Protein AF-A0A7S0MWL4-F1 (afdb_monomer_lite)

Radius of gyration: 21.62 Å; chains: 1; bounding box: 52×47×60 Å

Organism: NCBI:txid1411642

Structure (mmCIF, N/CA/C/O backbone):
data_AF-A0A7S0MWL4-F1
#
_entry.id   AF-A0A7S0MWL4-F1
#
loop_
_atom_site.group_PDB
_atom_site.id
_atom_site.type_symbol
_atom_site.label_atom_id
_atom_site.label_alt_id
_atom_site.label_comp_id
_atom_site.label_asym_id
_atom_site.label_entity_id
_atom_site.label_seq_id
_atom_site.pdbx_PDB_ins_code
_atom_site.Cartn_x
_atom_site.Cartn_y
_atom_site.Cartn_z
_atom_site.occupancy
_atom_site.B_iso_or_equiv
_atom_site.auth_seq_id
_atom_site.auth_comp_id
_atom_site.auth_asym_id
_atom_site.auth_atom_id
_atom_site.pdbx_PDB_model_num
ATOM 1 N N . ARG A 1 1 ? 7.450 -13.012 -15.045 1.00 50.88 1 ARG A N 1
ATOM 2 C CA . ARG A 1 1 ? 6.230 -13.647 -14.476 1.00 50.88 1 ARG A CA 1
ATOM 3 C C . ARG A 1 1 ? 5.923 -13.092 -13.089 1.00 50.88 1 ARG A C 1
ATOM 5 O O . ARG A 1 1 ? 4.841 -12.554 -12.921 1.00 50.88 1 ARG A O 1
ATOM 12 N N . THR A 1 2 ? 6.880 -13.128 -12.160 1.00 65.06 2 THR A N 1
ATOM 13 C CA . THR A 1 2 ? 6.730 -12.624 -10.782 1.00 65.06 2 THR A CA 1
ATOM 14 C C . THR A 1 2 ? 6.407 -11.129 -10.707 1.00 65.06 2 THR A C 1
ATOM 16 O O . THR A 1 2 ? 5.537 -10.742 -9.942 1.00 65.06 2 THR A O 1
ATOM 19 N N . TYR A 1 3 ? 7.028 -10.306 -11.563 1.00 70.31 3 TYR A N 1
ATOM 20 C CA . TYR A 1 3 ? 6.757 -8.863 -11.642 1.00 70.31 3 TYR A CA 1
ATOM 21 C C . TYR A 1 3 ? 5.278 -8.545 -11.914 1.00 70.31 3 TYR A C 1
ATOM 23 O O . TYR A 1 3 ? 4.615 -7.907 -11.107 1.00 70.31 3 TYR A O 1
ATOM 31 N N . ILE A 1 4 ? 4.735 -9.093 -13.008 1.00 73.25 4 ILE A N 1
ATOM 32 C CA . ILE A 1 4 ? 3.329 -8.912 -13.402 1.00 73.25 4 ILE A CA 1
ATOM 33 C C . ILE A 1 4 ? 2.385 -9.429 -12.310 1.00 73.25 4 ILE A C 1
ATOM 35 O O . ILE A 1 4 ? 1.391 -8.785 -12.002 1.00 73.25 4 ILE A O 1
ATOM 39 N N . GLN A 1 5 ? 2.699 -10.572 -11.693 1.00 75.62 5 GLN A N 1
ATOM 40 C CA . GLN A 1 5 ? 1.883 -11.113 -10.602 1.00 75.62 5 GLN A CA 1
ATOM 41 C C . GLN A 1 5 ? 1.841 -10.180 -9.387 1.00 75.62 5 GLN A C 1
ATOM 43 O O . GLN A 1 5 ? 0.790 -10.076 -8.770 1.00 75.62 5 GLN A O 1
ATOM 48 N N . GLY A 1 6 ? 2.944 -9.490 -9.077 1.00 77.94 6 GLY A N 1
ATOM 49 C CA . GLY A 1 6 ? 3.017 -8.510 -7.993 1.00 77.94 6 GLY A CA 1
ATOM 50 C C . GLY A 1 6 ? 2.178 -7.254 -8.247 1.00 77.94 6 GLY A C 1
ATOM 51 O O . GLY A 1 6 ? 1.562 -6.745 -7.309 1.00 77.94 6 GLY A O 1
ATOM 52 N N . LEU A 1 7 ? 2.109 -6.793 -9.502 1.00 77.69 7 LEU A N 1
ATOM 53 C CA . LEU A 1 7 ? 1.323 -5.614 -9.891 1.00 77.69 7 LEU A CA 1
ATOM 54 C C . LEU A 1 7 ? -0.175 -5.810 -9.624 1.00 77.69 7 LEU A C 1
ATOM 56 O O . LEU A 1 7 ? -0.817 -4.933 -9.063 1.00 77.69 7 LEU A O 1
ATOM 60 N N . PHE A 1 8 ? -0.708 -6.993 -9.934 1.00 84.69 8 PHE A N 1
ATOM 61 C CA . PHE A 1 8 ? -2.142 -7.293 -9.821 1.00 84.69 8 PHE A CA 1
ATOM 62 C C . PHE A 1 8 ? -2.526 -7.994 -8.508 1.00 84.69 8 PHE A C 1
ATOM 64 O O . PHE A 1 8 ? -3.489 -8.760 -8.451 1.00 84.69 8 PHE A O 1
ATOM 71 N N . THR A 1 9 ? -1.758 -7.770 -7.442 1.00 91.50 9 THR A N 1
ATOM 72 C CA . THR A 1 9 ? -2.104 -8.273 -6.105 1.00 91.50 9 THR A CA 1
ATOM 73 C C . THR A 1 9 ? -3.230 -7.444 -5.479 1.00 91.50 9 THR A C 1
ATOM 75 O O . THR A 1 9 ? -3.288 -6.235 -5.716 1.00 91.50 9 THR A O 1
ATOM 78 N N . PRO A 1 10 ? -4.109 -8.053 -4.660 1.00 93.25 10 PRO A N 1
ATOM 79 C CA . PRO A 1 10 ? -5.211 -7.344 -4.016 1.00 93.25 10 PRO A CA 1
ATOM 80 C C . PRO A 1 10 ? -4.716 -6.195 -3.134 1.00 93.25 10 PRO A C 1
ATOM 82 O O . PRO A 1 10 ? -3.697 -6.315 -2.447 1.00 93.25 10 PRO A O 1
ATOM 85 N N . VAL A 1 11 ? -5.478 -5.103 -3.120 1.00 93.94 11 VAL A N 1
ATOM 86 C CA . VAL A 1 11 ? -5.200 -3.923 -2.298 1.00 93.94 11 VAL A CA 1
ATOM 87 C C . VAL A 1 11 ? -6.039 -3.938 -1.023 1.00 93.94 11 VAL A C 1
ATOM 89 O O . VAL A 1 11 ? -7.246 -4.170 -1.051 1.00 93.94 11 VAL A O 1
ATOM 92 N N . VAL A 1 12 ? -5.396 -3.645 0.104 1.00 95.31 12 VAL A N 1
ATOM 93 C CA . VAL A 1 12 ? -6.031 -3.402 1.399 1.00 95.31 12 VAL A CA 1
ATOM 94 C C . VAL A 1 12 ? -5.812 -1.941 1.780 1.00 95.31 12 VAL A C 1
ATOM 96 O O . VAL A 1 12 ? -4.677 -1.479 1.910 1.00 95.31 12 VAL A O 1
ATOM 99 N N . MET A 1 13 ? -6.906 -1.214 1.980 1.00 94.38 13 MET A N 1
ATOM 100 C CA . MET A 1 13 ? -6.872 0.150 2.497 1.00 94.38 13 MET A CA 1
ATOM 101 C C . MET A 1 13 ? -6.711 0.133 4.017 1.00 94.38 13 MET A C 1
ATOM 103 O O . MET A 1 13 ? -7.310 -0.693 4.704 1.00 94.38 13 MET A O 1
ATOM 107 N N . VAL A 1 14 ? -5.939 1.070 4.554 1.00 94.38 14 VAL A N 1
ATOM 108 C CA . VAL A 1 14 ? -5.779 1.294 5.993 1.00 94.38 14 VAL A CA 1
ATOM 109 C C . VAL A 1 14 ? -6.332 2.661 6.362 1.00 94.38 14 VAL A C 1
ATOM 111 O O . VAL A 1 14 ? -5.981 3.663 5.741 1.00 94.38 14 VAL A O 1
ATOM 114 N N . ILE A 1 15 ? -7.132 2.687 7.425 1.00 93.19 15 ILE A N 1
ATOM 115 C CA . ILE A 1 15 ? -7.568 3.901 8.110 1.00 93.19 15 ILE A CA 1
ATOM 116 C C . ILE A 1 15 ? -7.083 3.804 9.559 1.00 93.19 15 ILE A C 1
ATOM 118 O O . ILE A 1 15 ? -7.635 3.053 10.370 1.00 93.19 15 ILE A O 1
ATOM 122 N N . SER A 1 16 ? -6.044 4.567 9.882 1.00 93.12 16 SER A N 1
ATOM 123 C CA . SER A 1 16 ? -5.486 4.656 11.233 1.00 93.12 16 SER A CA 1
ATOM 124 C C . SER A 1 16 ? -6.019 5.873 11.970 1.00 93.12 16 SER A C 1
ATOM 126 O O . SER A 1 16 ? -6.173 6.938 11.371 1.00 93.12 16 SER A O 1
ATOM 128 N N . SER A 1 17 ? -6.253 5.759 13.280 1.00 93.00 17 SER A N 1
ATOM 129 C CA . SER A 1 17 ? -6.479 6.964 14.078 1.00 93.00 17 SER A CA 1
ATOM 130 C C . SER A 1 17 ? -5.187 7.774 14.205 1.00 93.00 17 SER A C 1
ATOM 132 O O . SER A 1 17 ? -4.094 7.195 14.150 1.00 93.00 17 SER A O 1
ATOM 134 N N . PRO A 1 18 ? -5.281 9.096 14.430 1.00 91.50 18 PRO A N 1
ATOM 135 C CA . PRO A 1 18 ? -4.105 9.938 14.631 1.00 91.50 18 PRO A CA 1
ATOM 136 C C . PRO A 1 18 ? -3.180 9.421 15.741 1.00 91.50 18 PRO A C 1
ATOM 138 O O . PRO A 1 18 ? -1.961 9.506 15.629 1.00 91.50 18 PRO A O 1
ATOM 141 N N . GLU A 1 19 ? -3.742 8.835 16.800 1.00 93.31 19 GLU A N 1
ATOM 142 C CA . GLU A 1 19 ? -2.980 8.275 17.915 1.00 93.31 19 GLU A CA 1
ATOM 143 C C . GLU A 1 19 ? -2.249 6.982 17.532 1.00 93.31 19 GLU A C 1
ATOM 145 O O . GLU A 1 19 ? -1.091 6.806 17.912 1.00 93.31 19 GLU A O 1
ATOM 150 N N . ALA A 1 20 ? -2.895 6.084 16.776 1.00 93.50 20 ALA A N 1
ATOM 151 C CA . ALA A 1 20 ? -2.248 4.873 16.264 1.00 93.50 20 ALA A CA 1
ATOM 152 C C . ALA A 1 20 ? -1.096 5.225 15.311 1.00 93.50 20 ALA A C 1
ATOM 154 O O . ALA A 1 20 ? -0.003 4.659 15.408 1.00 93.50 20 ALA A O 1
ATOM 155 N N . GLU A 1 21 ? -1.325 6.208 14.441 1.00 94.06 21 GLU A N 1
ATOM 156 C CA . GLU A 1 21 ? -0.329 6.697 13.494 1.00 94.06 21 GLU A CA 1
ATOM 157 C C . GLU A 1 21 ? 0.858 7.341 14.225 1.00 94.06 21 GLU A C 1
ATOM 159 O O . GLU A 1 21 ? 2.011 7.004 13.963 1.00 94.06 21 GLU A O 1
ATOM 164 N N . ALA A 1 22 ? 0.593 8.174 15.239 1.00 94.50 22 ALA A N 1
ATOM 165 C CA . ALA A 1 22 ? 1.626 8.799 16.065 1.00 94.50 22 ALA A CA 1
ATOM 166 C C . ALA A 1 22 ? 2.502 7.782 16.816 1.00 94.50 22 ALA A C 1
ATOM 168 O O . ALA A 1 22 ? 3.682 8.041 17.057 1.00 94.50 22 ALA A O 1
ATOM 169 N N . ILE A 1 23 ? 1.956 6.622 17.196 1.00 94.50 23 ILE A N 1
ATOM 170 C CA . ILE A 1 23 ? 2.743 5.541 17.804 1.00 94.50 23 ILE A CA 1
ATOM 171 C C . ILE A 1 23 ? 3.697 4.925 16.777 1.00 94.50 23 ILE A C 1
ATOM 173 O O . ILE A 1 23 ? 4.864 4.706 17.107 1.00 94.50 23 ILE A O 1
ATOM 177 N N . CYS A 1 24 ? 3.231 4.677 15.552 1.00 93.75 24 CYS A N 1
ATOM 178 C CA . CYS A 1 24 ? 4.051 4.096 14.485 1.00 93.75 24 CYS A CA 1
ATOM 179 C C . CYS A 1 24 ? 5.160 5.054 14.044 1.00 93.75 24 CYS A C 1
ATOM 181 O O . CYS A 1 24 ? 6.323 4.650 13.949 1.00 93.75 24 CYS A O 1
ATOM 183 N N . LEU A 1 25 ? 4.828 6.343 13.917 1.00 94.56 25 LEU A N 1
ATOM 184 C CA . LEU A 1 25 ? 5.751 7.401 13.505 1.00 94.56 25 LEU A CA 1
ATOM 185 C C . LEU A 1 25 ? 6.941 7.592 14.451 1.00 94.56 25 LEU A C 1
ATOM 187 O O . LEU A 1 25 ? 7.958 8.135 14.031 1.00 94.56 25 LEU A O 1
ATOM 191 N N . LYS A 1 26 ? 6.896 7.075 15.688 1.00 93.62 26 LYS A N 1
ATOM 192 C CA . LYS A 1 26 ? 8.086 7.002 16.559 1.00 93.62 26 LYS A CA 1
ATOM 193 C C . LYS A 1 26 ? 9.236 6.206 15.931 1.00 93.62 26 LYS A C 1
ATOM 195 O O . LYS A 1 26 ? 10.384 6.419 16.303 1.00 93.62 26 LYS A O 1
ATOM 200 N N . ASN A 1 27 ? 8.932 5.313 14.987 1.00 91.50 27 ASN A N 1
ATOM 201 C CA . ASN A 1 27 ? 9.903 4.547 14.207 1.00 91.50 27 ASN A CA 1
ATOM 202 C C . ASN A 1 27 ? 10.137 5.134 12.802 1.00 91.50 27 ASN A C 1
ATOM 204 O O . ASN A 1 27 ? 10.713 4.455 11.959 1.00 91.50 27 ASN A O 1
ATOM 208 N N . ASN A 1 28 ? 9.691 6.370 12.538 1.00 94.19 28 ASN A N 1
ATOM 209 C CA . ASN A 1 28 ? 9.720 7.028 11.223 1.00 94.19 28 ASN A CA 1
ATOM 210 C C . ASN A 1 28 ? 8.970 6.265 10.117 1.00 94.19 28 ASN A C 1
ATOM 212 O O . ASN A 1 28 ? 9.300 6.405 8.943 1.00 94.19 28 ASN A O 1
ATOM 216 N N . LEU A 1 29 ? 7.976 5.454 10.488 1.00 94.62 29 LEU A N 1
ATOM 217 C CA . LEU A 1 29 ? 7.141 4.700 9.557 1.00 94.62 29 LEU A CA 1
ATOM 218 C C . LEU A 1 29 ? 5.670 4.943 9.880 1.00 94.62 29 LEU A C 1
ATOM 220 O O . LEU A 1 29 ? 5.266 4.908 11.045 1.00 94.62 29 LEU A O 1
ATOM 224 N N . THR A 1 30 ? 4.869 5.141 8.842 1.00 94.50 30 THR A N 1
ATOM 225 C CA . THR A 1 30 ? 3.410 5.071 8.938 1.00 94.50 30 THR A CA 1
ATOM 226 C C . THR A 1 30 ? 2.952 3.659 9.315 1.00 94.50 30 THR A C 1
ATOM 228 O O . THR A 1 30 ? 3.697 2.684 9.160 1.00 94.50 30 THR A O 1
ATOM 231 N N . PHE A 1 31 ? 1.710 3.498 9.778 1.00 94.88 31 PHE A N 1
ATOM 232 C CA . PHE A 1 31 ? 1.185 2.157 10.080 1.00 94.88 31 PHE A CA 1
ATOM 233 C C . PHE A 1 31 ? 1.195 1.251 8.837 1.00 94.88 31 PHE A C 1
ATOM 235 O O . PHE A 1 31 ? 1.587 0.085 8.908 1.00 94.88 31 PHE A O 1
ATOM 242 N N . ALA A 1 32 ? 0.815 1.797 7.676 1.00 94.56 32 ALA A N 1
ATOM 243 C CA . ALA A 1 32 ? 0.848 1.071 6.409 1.00 94.56 32 ALA A CA 1
ATOM 244 C C . ALA A 1 32 ? 2.275 0.617 6.055 1.00 94.56 32 ALA A C 1
ATOM 246 O O . ALA A 1 32 ? 2.476 -0.534 5.673 1.00 94.56 32 ALA A O 1
ATOM 247 N N . GLU A 1 33 ? 3.273 1.490 6.228 1.00 94.69 33 GLU A N 1
ATOM 248 C CA . GLU A 1 33 ? 4.690 1.172 6.012 1.00 94.69 33 GLU A CA 1
ATOM 249 C C . GLU A 1 33 ? 5.206 0.072 6.924 1.00 94.69 33 GLU A C 1
ATOM 251 O O . GLU A 1 33 ? 5.891 -0.836 6.452 1.00 94.69 33 GLU A O 1
ATOM 256 N N . LEU A 1 34 ? 4.837 0.123 8.203 1.00 95.31 34 LEU A N 1
ATOM 257 C CA . LEU A 1 34 ? 5.215 -0.885 9.185 1.00 95.31 34 LEU A CA 1
ATOM 258 C C . LEU A 1 34 ? 4.722 -2.287 8.785 1.00 95.31 34 LEU A C 1
ATOM 260 O O . LEU A 1 34 ? 5.408 -3.276 9.044 1.00 95.31 34 LEU A O 1
ATOM 264 N N . LEU A 1 35 ? 3.557 -2.383 8.134 1.00 94.00 35 LEU A N 1
ATOM 265 C CA . LEU A 1 35 ? 2.979 -3.657 7.702 1.00 94.00 35 LEU A CA 1
ATOM 266 C C . LEU A 1 35 ? 3.506 -4.181 6.362 1.00 94.00 35 LEU A C 1
ATOM 268 O O . LEU A 1 35 ? 3.414 -5.387 6.124 1.00 94.00 35 LEU A O 1
ATOM 272 N N . ARG A 1 36 ? 4.065 -3.330 5.488 1.00 93.38 36 ARG A N 1
ATOM 273 C CA . ARG A 1 36 ? 4.518 -3.732 4.136 1.00 93.38 36 ARG A CA 1
ATOM 274 C C . ARG A 1 36 ? 5.393 -4.998 4.118 1.00 93.38 36 ARG A C 1
ATOM 276 O O . ARG A 1 36 ? 5.120 -5.860 3.280 1.00 93.38 36 ARG A O 1
ATOM 283 N N . PRO A 1 37 ? 6.368 -5.191 5.030 1.00 93.31 37 PRO A N 1
ATOM 284 C CA . PRO A 1 37 ? 7.192 -6.404 5.050 1.00 93.31 37 PRO A CA 1
ATOM 285 C C . PRO A 1 37 ? 6.403 -7.702 5.282 1.00 93.31 37 PRO A C 1
ATOM 287 O O . PRO A 1 37 ? 6.854 -8.772 4.887 1.00 93.31 37 PRO A O 1
ATOM 290 N N . PHE A 1 38 ? 5.222 -7.620 5.900 1.00 93.25 38 PHE A N 1
ATOM 291 C CA . PHE A 1 38 ? 4.386 -8.769 6.263 1.00 93.25 38 PHE A CA 1
ATOM 292 C C . PHE A 1 38 ? 3.281 -9.066 5.240 1.00 93.25 38 PHE A C 1
ATOM 294 O O . PHE A 1 38 ? 2.442 -9.932 5.475 1.00 93.25 38 PHE A O 1
ATOM 301 N N . CYS A 1 39 ? 3.270 -8.366 4.102 1.00 93.44 39 CYS A N 1
ATOM 302 C CA . CYS A 1 39 ? 2.231 -8.502 3.077 1.00 93.44 39 CYS A CA 1
ATOM 303 C C . CYS A 1 39 ? 2.505 -9.609 2.048 1.00 93.44 39 CYS A C 1
ATOM 305 O O . CYS A 1 39 ? 1.811 -9.700 1.037 1.00 93.44 39 CYS A O 1
ATOM 307 N N . THR A 1 40 ? 3.528 -10.433 2.283 1.00 92.56 40 THR A N 1
ATOM 308 C CA . THR A 1 40 ? 3.860 -11.593 1.452 1.00 92.56 40 THR A CA 1
ATOM 309 C C . THR A 1 40 ? 3.895 -12.835 2.326 1.00 92.56 40 THR A C 1
ATOM 311 O O . THR A 1 40 ? 4.663 -12.918 3.282 1.00 92.56 40 THR A O 1
ATOM 314 N N . LEU A 1 41 ? 3.069 -13.812 1.982 1.00 90.69 41 LEU A N 1
ATOM 315 C CA . LEU A 1 41 ? 3.058 -15.135 2.576 1.00 90.69 41 LEU A CA 1
ATOM 316 C C . LEU A 1 41 ? 3.564 -16.123 1.534 1.00 90.69 41 LEU A C 1
ATOM 318 O O . LEU A 1 41 ? 2.943 -16.295 0.487 1.00 90.69 41 LEU A O 1
ATOM 322 N N . SER A 1 42 ? 4.674 -16.781 1.838 1.00 90.62 42 SER A N 1
ATOM 323 C CA . SER A 1 42 ? 5.269 -17.802 0.978 1.00 90.62 42 SER A CA 1
ATOM 324 C C . SER A 1 42 ? 5.279 -19.153 1.671 1.00 90.62 42 SER A C 1
ATOM 326 O O . SER A 1 42 ? 5.228 -19.228 2.901 1.00 90.62 42 SER A O 1
ATOM 328 N N . ASN A 1 43 ? 5.383 -20.227 0.887 1.00 87.69 43 ASN A N 1
ATOM 329 C CA . ASN A 1 43 ? 5.388 -21.606 1.392 1.00 87.69 43 ASN A CA 1
ATOM 330 C C . ASN A 1 43 ? 4.122 -21.962 2.193 1.00 87.69 43 ASN A C 1
ATOM 332 O O . ASN A 1 43 ? 4.149 -22.789 3.111 1.00 87.69 43 ASN A O 1
ATOM 336 N N . LEU A 1 44 ? 2.997 -21.335 1.851 1.00 86.44 44 LEU A N 1
ATOM 337 C CA . LEU A 1 44 ? 1.696 -21.754 2.330 1.00 86.44 44 LEU A CA 1
ATOM 338 C C . LEU A 1 44 ? 1.374 -23.134 1.756 1.00 86.44 44 LEU A C 1
ATOM 340 O O . LEU A 1 44 ? 1.771 -23.516 0.660 1.00 86.44 44 LEU A O 1
ATOM 344 N N . ASN A 1 45 ? 0.640 -23.926 2.524 1.00 86.75 45 ASN A N 1
ATOM 345 C CA . ASN A 1 45 ? 0.160 -25.215 2.054 1.00 86.75 45 ASN A CA 1
ATOM 346 C C . ASN A 1 45 ? -1.280 -25.415 2.525 1.00 86.75 45 ASN A C 1
ATOM 348 O O . ASN A 1 45 ? -1.613 -26.389 3.204 1.00 86.75 45 ASN A O 1
ATOM 352 N N . VAL A 1 46 ? -2.124 -24.432 2.206 1.00 87.94 46 VAL A N 1
ATOM 353 C CA . VAL A 1 46 ? -3.489 -24.329 2.728 1.00 87.94 46 VAL A CA 1
ATOM 354 C C . VAL A 1 46 ? -4.487 -24.724 1.636 1.00 87.94 46 VAL A C 1
ATOM 356 O O . VAL A 1 46 ? -4.447 -24.150 0.546 1.00 87.94 46 VAL A O 1
ATOM 359 N N . PRO A 1 47 ? -5.374 -25.707 1.880 1.00 90.38 47 PRO A N 1
ATOM 360 C CA . PRO A 1 47 ? -6.444 -26.030 0.946 1.00 90.38 47 PRO A CA 1
ATOM 361 C C . PRO A 1 47 ? -7.522 -24.939 0.981 1.00 90.38 47 PRO A C 1
ATOM 363 O O . PRO A 1 47 ? -8.137 -24.703 2.020 1.00 90.38 47 PRO A O 1
ATOM 366 N N . ILE A 1 48 ? -7.777 -24.311 -0.162 1.00 89.06 48 ILE A N 1
ATOM 367 C CA . ILE A 1 48 ? -8.849 -23.339 -0.354 1.00 89.06 48 ILE A CA 1
ATOM 368 C C . ILE A 1 48 ? -10.039 -24.046 -0.993 1.00 89.06 48 ILE A C 1
ATOM 370 O O . ILE A 1 48 ? -9.917 -24.707 -2.026 1.00 89.06 48 ILE A O 1
ATOM 374 N N . ARG A 1 49 ? -11.199 -23.912 -0.350 1.00 87.94 49 ARG A N 1
ATOM 375 C CA . ARG A 1 49 ? -12.487 -24.369 -0.874 1.00 87.94 49 ARG A CA 1
ATOM 376 C C . ARG A 1 49 ? -13.219 -23.155 -1.427 1.00 87.94 49 ARG A C 1
ATOM 378 O O . ARG A 1 49 ? -13.433 -22.193 -0.695 1.00 87.94 49 ARG A O 1
ATOM 385 N N . THR A 1 50 ? -13.575 -23.194 -2.702 1.00 81.69 50 THR A N 1
ATOM 386 C CA . THR A 1 50 ? -14.422 -22.176 -3.330 1.00 81.69 50 THR A CA 1
ATOM 387 C C . THR A 1 50 ? -15.889 -22.579 -3.218 1.00 81.69 50 THR A C 1
ATOM 389 O O . THR A 1 50 ? -16.205 -23.738 -2.945 1.00 81.69 50 THR A O 1
ATOM 392 N N . ALA A 1 51 ? -16.801 -21.623 -3.392 1.00 79.81 51 ALA A N 1
ATOM 393 C CA . ALA A 1 51 ? -18.214 -21.944 -3.547 1.00 79.81 51 ALA A CA 1
ATOM 394 C C . ALA A 1 51 ? -18.426 -22.699 -4.879 1.00 79.81 51 ALA A C 1
ATOM 396 O O . ALA A 1 51 ? -17.935 -22.255 -5.917 1.00 79.81 51 ALA A O 1
ATOM 397 N N . GLY A 1 52 ? -19.133 -23.834 -4.841 1.00 78.44 52 GLY A N 1
ATOM 398 C CA . GLY A 1 52 ? -19.375 -24.726 -5.987 1.00 78.44 52 GLY A CA 1
ATOM 399 C C . GLY A 1 52 ? -18.671 -26.088 -5.876 1.00 78.44 52 GLY A C 1
ATOM 400 O O . GLY A 1 52 ? -17.842 -26.296 -4.994 1.00 78.44 52 GLY A O 1
ATOM 401 N N . ASP A 1 53 ? -18.977 -27.013 -6.792 1.00 80.62 53 ASP A N 1
ATOM 402 C CA . ASP A 1 53 ? -18.417 -28.383 -6.832 1.00 80.62 53 ASP A CA 1
ATOM 403 C C . ASP A 1 53 ? -16.984 -28.451 -7.407 1.00 80.62 53 ASP A C 1
ATOM 405 O O . ASP A 1 53 ? -16.537 -29.479 -7.924 1.00 80.62 53 ASP A O 1
ATOM 409 N N . HIS A 1 54 ? -16.233 -27.351 -7.346 1.00 80.50 54 HIS A N 1
ATOM 410 C CA . HIS A 1 54 ? -14.847 -27.334 -7.800 1.00 80.50 54 HIS A CA 1
ATOM 411 C C . HIS A 1 54 ? -13.934 -28.035 -6.783 1.00 80.50 54 HIS A C 1
ATOM 413 O O . HIS A 1 54 ? -14.092 -27.855 -5.571 1.00 80.50 54 HIS A O 1
ATOM 419 N N . PRO A 1 55 ? -12.947 -28.828 -7.242 1.00 84.75 55 PRO A N 1
ATOM 420 C CA . PRO A 1 55 ? -11.993 -29.444 -6.336 1.00 84.75 55 PRO A CA 1
ATOM 421 C C . PRO A 1 55 ? -11.188 -28.358 -5.602 1.00 84.75 55 PRO A C 1
ATOM 423 O O . PRO A 1 55 ? -10.827 -27.345 -6.208 1.00 84.75 55 PRO A O 1
ATOM 426 N N . PRO A 1 56 ? -10.878 -28.553 -4.307 1.00 87.62 56 PRO A N 1
ATOM 427 C CA . PRO A 1 56 ? -10.096 -27.589 -3.549 1.00 87.62 56 PRO A CA 1
ATOM 428 C C . PRO A 1 56 ? -8.704 -27.426 -4.164 1.00 87.62 56 PRO A C 1
ATOM 430 O O . PRO A 1 56 ? -8.029 -28.415 -4.460 1.00 87.62 56 PRO A O 1
ATOM 433 N N . TYR A 1 57 ? -8.253 -26.182 -4.309 1.00 88.19 57 TYR A N 1
ATOM 434 C CA . TYR A 1 57 ? -6.890 -25.874 -4.741 1.00 88.19 57 TYR A CA 1
ATOM 435 C C . TYR A 1 57 ? -6.012 -25.534 -3.536 1.00 88.19 57 TYR A C 1
ATOM 437 O O . TYR A 1 57 ? -6.509 -25.242 -2.450 1.00 88.19 57 TYR A O 1
ATOM 445 N N . ARG A 1 58 ? -4.688 -25.606 -3.694 1.00 89.75 58 ARG A N 1
ATOM 446 C CA . ARG A 1 58 ? -3.742 -25.294 -2.613 1.00 89.75 58 ARG A CA 1
ATOM 447 C C . ARG A 1 58 ? -3.121 -23.932 -2.859 1.00 89.75 58 ARG A C 1
ATOM 449 O O . ARG A 1 58 ? -2.500 -23.722 -3.896 1.00 89.75 58 ARG A O 1
ATOM 456 N N . LEU A 1 59 ? -3.269 -23.034 -1.895 1.00 88.69 59 LEU A N 1
ATOM 457 C CA . LEU A 1 59 ? -2.586 -21.749 -1.905 1.00 88.69 59 LEU A CA 1
ATOM 458 C C . LEU A 1 59 ? -1.135 -21.966 -1.464 1.00 88.69 59 LEU A C 1
ATOM 460 O O . LEU A 1 59 ? -0.918 -22.496 -0.372 1.00 88.69 59 LEU A O 1
ATOM 464 N N . GLN A 1 60 ? -0.188 -21.621 -2.341 1.00 88.88 60 GLN A N 1
ATOM 465 C CA . GLN A 1 60 ? 1.259 -21.743 -2.107 1.00 88.88 60 GLN A CA 1
ATOM 466 C C . GLN A 1 60 ? 1.877 -20.411 -1.700 1.00 88.88 60 GLN A C 1
ATOM 468 O O . GLN A 1 60 ? 2.537 -20.318 -0.672 1.00 88.88 60 GLN A O 1
ATOM 473 N N . ASP A 1 61 ? 1.587 -19.368 -2.467 1.00 89.19 61 ASP A N 1
ATOM 474 C CA . ASP A 1 61 ? 2.049 -18.016 -2.195 1.00 89.19 61 ASP A CA 1
ATOM 475 C C . ASP A 1 61 ? 0.856 -17.066 -2.274 1.00 89.19 61 ASP A C 1
ATOM 477 O O . ASP A 1 61 ? -0.028 -17.224 -3.123 1.00 89.19 61 ASP A O 1
ATOM 481 N N . PHE A 1 62 ? 0.814 -16.095 -1.370 1.00 90.06 62 PHE A N 1
ATOM 482 C CA . PHE A 1 62 ? -0.214 -15.068 -1.329 1.00 90.06 62 PHE A CA 1
ATOM 483 C C . PHE A 1 62 ? 0.412 -13.732 -0.960 1.00 90.06 62 PHE A C 1
ATOM 485 O O . PHE A 1 62 ? 1.083 -13.612 0.060 1.00 90.06 62 PHE A O 1
ATOM 492 N N . GLN A 1 63 ? 0.179 -12.728 -1.791 1.00 93.00 63 GLN A N 1
ATOM 493 C CA . GLN A 1 63 ? 0.687 -11.382 -1.590 1.00 93.00 63 GLN A CA 1
ATOM 494 C C . GLN A 1 63 ? -0.464 -10.397 -1.730 1.00 93.00 63 GLN A C 1
ATOM 496 O O . GLN A 1 63 ? -1.362 -10.593 -2.549 1.00 93.00 63 GLN A O 1
ATOM 501 N N . TRP A 1 64 ? -0.420 -9.333 -0.944 1.00 94.56 64 TRP A N 1
ATOM 502 C CA . TRP A 1 64 ? -1.313 -8.190 -1.069 1.00 94.56 64 TRP A CA 1
ATOM 503 C C . TRP A 1 64 ? -0.515 -6.895 -0.927 1.00 94.56 64 TRP A C 1
ATOM 505 O O . TRP A 1 64 ? 0.666 -6.901 -0.571 1.00 94.56 64 TRP A O 1
ATOM 515 N N . ARG A 1 65 ? -1.157 -5.769 -1.218 1.00 93.62 65 ARG A N 1
ATOM 516 C CA . ARG A 1 65 ? -0.584 -4.432 -1.043 1.00 93.62 65 ARG A CA 1
ATOM 517 C C . ARG A 1 65 ? -1.402 -3.651 -0.034 1.00 93.62 65 ARG A C 1
ATOM 519 O O . ARG A 1 65 ? -2.607 -3.849 0.077 1.00 93.62 65 ARG A O 1
ATOM 526 N N . ILE A 1 66 ? -0.734 -2.772 0.705 1.00 94.81 66 ILE A N 1
ATOM 527 C CA . ILE A 1 66 ? -1.364 -1.935 1.723 1.00 94.81 66 ILE A CA 1
ATOM 528 C C . ILE A 1 66 ? -1.096 -0.468 1.413 1.00 94.81 66 ILE A C 1
ATOM 530 O O . ILE A 1 66 ? 0.059 -0.067 1.237 1.00 94.81 66 ILE A O 1
ATOM 534 N N . PHE A 1 67 ? -2.167 0.320 1.410 1.00 93.50 67 PHE A N 1
ATOM 535 C CA . PHE A 1 67 ? -2.129 1.764 1.210 1.00 93.50 67 PHE A CA 1
ATOM 536 C C . PHE A 1 67 ? -2.954 2.471 2.279 1.00 93.50 67 PHE A C 1
ATOM 538 O O . PHE A 1 67 ? -3.969 1.951 2.744 1.00 93.50 67 PHE A O 1
ATOM 545 N N . ASN A 1 68 ? -2.511 3.660 2.678 1.00 92.19 68 ASN A N 1
ATOM 546 C CA . ASN A 1 68 ? -3.315 4.520 3.536 1.00 92.19 68 ASN A CA 1
ATOM 547 C C . ASN A 1 68 ? -4.467 5.097 2.702 1.00 92.19 68 ASN A C 1
ATOM 549 O O . ASN A 1 68 ? -4.264 5.399 1.524 1.00 92.19 68 ASN A O 1
ATOM 553 N N . SER A 1 69 ? -5.645 5.286 3.296 1.00 89.88 69 SER A N 1
ATOM 554 C CA . SER A 1 69 ? -6.772 5.943 2.627 1.00 89.88 69 SER A CA 1
ATOM 555 C C . SER A 1 69 ? -6.395 7.287 1.999 1.00 89.88 69 SER A C 1
ATOM 557 O O . SER A 1 69 ? -6.884 7.604 0.925 1.00 89.88 69 SER A O 1
ATOM 559 N N . THR A 1 70 ? -5.486 8.046 2.618 1.00 86.50 70 THR A N 1
ATOM 560 C CA . THR A 1 70 ? -5.023 9.350 2.104 1.00 86.50 70 THR A CA 1
ATOM 561 C C . THR A 1 70 ? -4.113 9.261 0.879 1.00 86.50 70 THR A C 1
ATOM 563 O O . THR A 1 70 ? -3.834 10.280 0.266 1.00 86.50 70 THR A O 1
ATOM 566 N N . THR A 1 71 ? -3.616 8.068 0.548 1.00 87.88 71 THR A N 1
ATOM 567 C CA . THR A 1 71 ? -2.692 7.828 -0.579 1.00 87.88 71 THR A CA 1
ATOM 568 C C . THR A 1 71 ? -3.362 7.132 -1.761 1.00 87.88 71 THR A C 1
ATOM 570 O O . THR A 1 71 ? -2.706 6.852 -2.760 1.00 87.88 71 THR A O 1
ATOM 573 N N . ILE A 1 72 ? -4.649 6.799 -1.628 1.00 88.56 72 ILE A N 1
ATOM 574 C CA . ILE A 1 72 ? -5.447 6.141 -2.663 1.00 88.56 72 ILE A CA 1
ATOM 575 C C . ILE A 1 72 ? -6.102 7.238 -3.493 1.00 88.56 72 ILE A C 1
ATOM 577 O O . ILE A 1 72 ? -7.249 7.618 -3.276 1.00 88.56 72 ILE A O 1
ATOM 581 N N . GLU A 1 73 ? -5.327 7.782 -4.415 1.00 86.06 73 GLU A N 1
ATOM 582 C CA . GLU A 1 73 ? -5.782 8.754 -5.398 1.00 86.06 73 GLU A CA 1
ATOM 583 C C . GLU A 1 73 ? -4.915 8.642 -6.648 1.00 86.06 73 GLU A C 1
ATOM 585 O O . GLU A 1 73 ? -3.735 8.288 -6.564 1.00 86.06 73 GLU A O 1
ATOM 590 N N . GLN A 1 74 ? -5.500 8.941 -7.806 1.00 86.12 74 GLN A N 1
ATOM 591 C CA . GLN A 1 74 ? -4.740 9.055 -9.041 1.00 86.12 74 GLN A CA 1
ATOM 592 C C . GLN A 1 74 ? -4.142 10.472 -9.124 1.00 86.12 74 GLN A C 1
ATOM 594 O O . GLN A 1 74 ? -4.902 11.446 -9.130 1.00 86.12 74 GLN A O 1
ATOM 599 N N . PRO A 1 75 ? -2.805 10.627 -9.187 1.00 86.81 75 PRO A N 1
ATOM 600 C CA . PRO A 1 75 ? -2.189 11.945 -9.305 1.00 86.81 75 PRO A CA 1
ATOM 601 C C . PRO A 1 75 ? -2.554 12.618 -10.634 1.00 86.81 75 PRO A C 1
ATOM 603 O O . PRO A 1 75 ? -2.830 11.947 -11.631 1.00 86.81 75 PRO A O 1
ATOM 606 N N . SER A 1 76 ? -2.510 13.953 -10.684 1.00 89.50 76 SER A N 1
ATOM 607 C CA . SER A 1 76 ? -2.750 14.672 -11.939 1.00 89.50 76 SER A CA 1
ATOM 608 C C . SER A 1 76 ? -1.644 14.385 -12.969 1.00 89.50 76 SER A C 1
ATOM 610 O O . SER A 1 76 ? -0.487 14.193 -12.582 1.00 89.50 76 SER A O 1
ATOM 612 N N . PRO A 1 77 ? -1.950 14.415 -14.281 1.00 88.75 77 PRO A N 1
ATOM 613 C CA . PRO A 1 77 ? -0.958 14.146 -15.324 1.00 88.75 77 PRO A CA 1
ATOM 614 C C . PRO A 1 77 ? 0.289 15.036 -15.227 1.00 88.75 77 PRO A C 1
ATOM 616 O O . PRO A 1 77 ? 1.402 14.556 -15.399 1.00 88.75 77 PRO A O 1
ATOM 619 N N . GLU A 1 78 ? 0.117 16.309 -14.860 1.00 92.94 78 GLU A N 1
ATOM 620 C CA . GLU A 1 78 ? 1.224 17.261 -14.690 1.00 92.94 78 GLU A CA 1
ATOM 621 C C . GLU A 1 78 ? 2.198 16.837 -13.576 1.00 92.94 78 GLU A C 1
ATOM 623 O O . GLU A 1 78 ? 3.414 16.941 -13.735 1.00 92.94 78 GLU A O 1
ATOM 628 N N . VAL A 1 79 ? 1.673 16.327 -12.454 1.00 91.31 79 VAL A N 1
ATOM 629 C CA . VAL A 1 79 ? 2.487 15.828 -11.333 1.00 91.31 79 VAL A CA 1
ATOM 630 C C . VAL A 1 79 ? 3.194 14.530 -11.718 1.00 91.31 79 VAL A C 1
ATOM 632 O O . VAL A 1 79 ? 4.351 14.326 -11.346 1.00 91.31 79 VAL A O 1
ATOM 635 N N . VAL A 1 80 ? 2.518 13.661 -12.475 1.00 91.44 80 VAL A N 1
ATOM 636 C CA . VAL A 1 80 ? 3.096 12.413 -12.987 1.00 91.44 80 VAL A CA 1
ATOM 637 C C . VAL A 1 80 ? 4.269 12.702 -13.919 1.00 91.44 80 VAL A C 1
ATOM 639 O O . VAL A 1 80 ? 5.338 12.123 -13.730 1.00 91.44 80 VAL A O 1
ATOM 642 N N . ASP A 1 81 ? 4.103 13.613 -14.876 1.00 92.81 81 ASP A N 1
ATOM 643 C CA . ASP A 1 81 ? 5.148 13.958 -15.842 1.00 92.81 81 ASP A CA 1
ATOM 644 C C . ASP A 1 81 ? 6.392 14.539 -15.153 1.00 92.81 81 ASP A C 1
ATOM 646 O O . ASP A 1 81 ? 7.512 14.095 -15.420 1.00 92.81 81 ASP A O 1
ATOM 650 N N . ASP A 1 82 ? 6.211 15.471 -14.209 1.00 94.06 82 ASP A N 1
ATOM 651 C CA . ASP A 1 82 ? 7.315 16.042 -13.423 1.00 94.06 82 ASP A CA 1
ATOM 652 C C . ASP A 1 82 ? 8.022 14.976 -12.565 1.00 94.06 82 ASP A C 1
ATOM 654 O O . ASP A 1 82 ? 9.254 14.920 -12.506 1.00 94.06 82 ASP A O 1
ATOM 658 N N . HIS A 1 83 ? 7.259 14.078 -11.935 1.00 92.31 83 HIS A N 1
ATOM 659 C CA . HIS A 1 83 ? 7.819 12.977 -11.154 1.00 92.31 83 HIS A CA 1
ATOM 660 C C . HIS A 1 83 ? 8.628 12.006 -12.026 1.00 92.31 83 HIS A C 1
ATOM 662 O O . HIS A 1 83 ? 9.759 11.660 -11.681 1.00 92.31 83 HIS A O 1
ATOM 668 N N . LEU A 1 84 ? 8.088 11.584 -13.171 1.00 93.69 84 LEU A N 1
ATOM 669 C CA . LEU A 1 84 ? 8.773 10.663 -14.077 1.00 93.69 84 LEU A CA 1
ATOM 670 C C . LEU A 1 84 ? 10.029 11.292 -14.688 1.00 93.69 84 LEU A C 1
ATOM 672 O O . LEU A 1 84 ? 11.050 10.610 -14.798 1.00 93.69 84 LEU A O 1
ATOM 676 N N . ALA A 1 85 ? 10.000 12.588 -15.011 1.00 92.81 85 ALA A N 1
ATOM 677 C CA . ALA A 1 85 ? 11.187 13.316 -15.451 1.00 92.81 85 ALA A CA 1
ATOM 678 C C . ALA A 1 85 ? 12.293 13.290 -14.381 1.00 92.81 85 ALA A C 1
ATOM 680 O O . ALA A 1 85 ? 13.443 12.983 -14.694 1.00 92.81 85 ALA A O 1
ATOM 681 N N . LYS A 1 86 ? 11.946 13.521 -13.107 1.00 93.00 86 LYS A N 1
ATOM 682 C CA . LYS A 1 86 ? 12.894 13.429 -11.980 1.00 93.00 86 LYS A CA 1
ATOM 683 C C . LYS A 1 86 ? 13.472 12.026 -11.810 1.00 93.00 86 LYS A C 1
ATOM 685 O O . LYS A 1 86 ? 14.667 11.892 -11.565 1.00 93.00 86 LYS A O 1
ATOM 690 N N . VAL A 1 87 ? 12.654 10.984 -11.963 1.00 91.31 87 VAL A N 1
ATOM 691 C CA . VAL A 1 87 ? 13.109 9.584 -11.885 1.00 91.31 87 VAL A CA 1
ATOM 692 C C . VAL A 1 87 ? 14.158 9.288 -12.956 1.00 91.31 87 VAL A C 1
ATOM 694 O O . VAL A 1 87 ? 15.171 8.658 -12.652 1.00 91.31 87 VAL A O 1
ATOM 697 N N . ILE A 1 88 ? 13.945 9.770 -14.186 1.00 90.38 88 ILE A N 1
ATOM 698 C CA . ILE A 1 88 ? 14.912 9.614 -15.278 1.00 90.38 88 ILE A CA 1
ATOM 699 C C . ILE A 1 88 ? 16.211 10.353 -14.940 1.00 90.38 88 ILE A C 1
ATOM 701 O O . ILE A 1 88 ? 17.272 9.734 -14.989 1.00 90.38 88 ILE A O 1
ATOM 705 N N . THR A 1 89 ? 16.131 11.629 -14.544 1.00 89.69 89 THR A N 1
ATOM 706 C CA . THR A 1 89 ? 17.308 12.443 -14.193 1.00 89.69 89 THR A CA 1
ATOM 707 C C . THR A 1 89 ? 18.139 11.782 -13.093 1.00 89.69 89 THR A C 1
ATOM 709 O O . THR A 1 89 ? 19.321 11.516 -13.305 1.00 89.69 89 THR A O 1
ATOM 712 N N . ASN A 1 90 ? 17.514 11.399 -11.976 1.00 88.62 90 ASN A N 1
ATOM 713 C CA . ASN A 1 90 ? 18.213 10.770 -10.852 1.00 88.62 90 ASN A CA 1
ATOM 714 C C . ASN A 1 90 ? 18.881 9.448 -11.259 1.00 88.62 90 ASN A C 1
ATOM 716 O O . ASN A 1 90 ? 20.016 9.177 -10.879 1.00 88.62 90 ASN A O 1
ATOM 720 N N . ALA A 1 91 ? 18.195 8.616 -12.049 1.00 85.50 91 ALA A N 1
ATOM 721 C CA . ALA A 1 91 ? 18.760 7.348 -12.497 1.00 85.50 91 ALA A CA 1
ATOM 722 C C . ALA A 1 91 ? 19.936 7.545 -13.468 1.00 85.50 91 ALA A C 1
ATOM 724 O O . ALA A 1 91 ? 20.894 6.773 -13.441 1.00 85.50 91 ALA A O 1
ATOM 725 N N . THR A 1 92 ? 19.895 8.586 -14.307 1.00 81.56 92 THR A N 1
ATOM 726 C CA . THR A 1 92 ? 21.024 8.929 -15.181 1.00 81.56 92 THR A CA 1
ATOM 727 C C . THR A 1 92 ? 22.214 9.503 -14.416 1.00 81.56 92 THR A C 1
ATOM 729 O O . THR A 1 92 ? 23.346 9.153 -14.741 1.00 81.56 92 THR A O 1
ATOM 732 N N . GLU A 1 93 ? 21.979 10.323 -13.389 1.00 83.94 93 GLU A N 1
ATOM 733 C CA . GLU A 1 93 ? 23.033 10.866 -12.521 1.00 83.94 93 GLU A CA 1
ATOM 734 C C . GLU A 1 93 ? 23.735 9.744 -11.746 1.00 83.94 93 GLU A C 1
ATOM 736 O O . GLU A 1 93 ? 24.960 9.646 -11.792 1.00 83.94 93 GLU A O 1
ATOM 741 N N . HIS A 1 94 ? 22.973 8.825 -11.144 1.00 80.12 94 HIS A N 1
ATOM 742 C CA . HIS A 1 94 ? 23.538 7.654 -10.467 1.00 80.12 94 HIS A CA 1
ATOM 743 C C . HIS A 1 94 ? 24.375 6.775 -11.404 1.00 80.12 94 HIS A C 1
ATOM 745 O O . HIS A 1 94 ? 25.476 6.368 -11.042 1.00 80.12 94 HIS A O 1
ATOM 751 N N . ALA A 1 95 ? 23.908 6.527 -12.631 1.00 74.00 95 ALA A N 1
ATOM 752 C CA . ALA A 1 95 ? 24.685 5.762 -13.605 1.00 74.00 95 ALA A CA 1
ATOM 753 C C . ALA A 1 95 ? 26.002 6.470 -13.986 1.00 74.00 95 ALA A C 1
ATOM 755 O O . ALA A 1 95 ? 27.037 5.824 -14.145 1.00 74.00 95 ALA A O 1
ATOM 756 N N . GLN A 1 96 ? 25.996 7.803 -14.098 1.00 71.00 96 GLN A N 1
ATOM 757 C CA . GLN A 1 96 ? 27.209 8.583 -14.366 1.00 71.00 96 GLN A CA 1
ATOM 758 C C . GLN A 1 96 ? 28.205 8.542 -13.200 1.00 71.00 96 GLN A C 1
ATOM 760 O O . GLN A 1 96 ? 29.407 8.407 -13.440 1.00 71.00 96 GLN A O 1
ATOM 765 N N . GLU A 1 97 ? 27.727 8.625 -11.956 1.00 72.88 97 GLU A N 1
ATOM 766 C CA . GLU A 1 97 ? 28.553 8.476 -10.748 1.00 72.88 97 GLU A CA 1
ATOM 767 C C . GLU A 1 97 ? 29.196 7.085 -10.657 1.00 72.88 97 GLU A C 1
ATOM 769 O O . GLU A 1 97 ? 30.358 6.960 -10.267 1.00 72.88 97 GLU A O 1
ATOM 774 N N . GLU A 1 98 ? 28.481 6.047 -11.093 1.00 68.19 98 GLU A N 1
ATOM 775 C CA . GLU A 1 98 ? 28.984 4.672 -11.184 1.00 68.19 98 GLU A CA 1
ATOM 776 C C . GLU A 1 98 ? 29.914 4.432 -12.391 1.00 68.19 98 GLU A C 1
ATOM 778 O O . GLU A 1 98 ? 30.388 3.315 -12.607 1.00 68.19 98 GLU A O 1
ATOM 783 N N . GLY A 1 99 ? 30.232 5.474 -13.168 1.00 62.03 99 GLY A N 1
ATOM 784 C CA . GLY A 1 99 ? 31.188 5.415 -14.275 1.00 62.03 99 GLY A CA 1
ATOM 785 C C . GLY A 1 99 ? 30.603 4.919 -15.599 1.00 62.03 99 GLY A C 1
ATOM 786 O O . GLY A 1 99 ? 31.365 4.592 -16.514 1.00 62.03 99 GLY A O 1
ATOM 787 N N . TRP A 1 100 ? 29.274 4.877 -15.740 1.00 58.69 100 TRP A N 1
ATOM 788 C CA . TRP A 1 100 ? 28.623 4.453 -16.977 1.00 58.69 100 TRP A CA 1
ATOM 789 C C . TRP A 1 100 ? 28.740 5.578 -18.002 1.00 58.69 100 TRP A C 1
ATOM 791 O O . TRP A 1 100 ? 28.204 6.677 -17.847 1.00 58.69 100 TRP A O 1
ATOM 801 N N . SER A 1 101 ? 29.473 5.317 -19.080 1.00 55.09 101 SER A N 1
ATOM 802 C CA . SER A 1 101 ? 29.657 6.295 -20.147 1.00 55.09 101 SER A CA 1
ATOM 803 C C . SER A 1 101 ? 28.494 6.209 -21.136 1.00 55.09 101 SER A C 1
ATOM 805 O O . SER A 1 101 ? 28.429 5.306 -21.964 1.00 55.09 101 SER A O 1
ATOM 807 N N . THR A 1 102 ? 27.590 7.194 -21.120 1.00 51.75 102 THR A N 1
ATOM 808 C CA . THR A 1 102 ? 26.476 7.340 -22.088 1.00 51.75 102 THR A CA 1
ATOM 809 C C . THR A 1 102 ? 26.933 7.701 -23.513 1.00 51.75 102 THR A C 1
ATOM 811 O O . THR A 1 102 ? 26.150 8.159 -24.342 1.00 51.75 102 THR A O 1
ATOM 814 N N . GLY A 1 103 ? 28.211 7.490 -23.827 1.00 51.25 103 GLY A N 1
ATOM 815 C CA . GLY A 1 103 ? 28.847 7.909 -25.064 1.00 51.25 103 GLY A CA 1
ATOM 816 C C . GLY A 1 103 ? 29.611 6.777 -25.728 1.00 51.25 103 GLY A C 1
ATOM 817 O O . GLY A 1 103 ? 30.840 6.794 -25.748 1.00 51.25 103 GLY A O 1
ATOM 818 N N . ARG A 1 104 ? 28.908 5.824 -26.345 1.00 45.41 104 ARG A N 1
ATOM 819 C CA . ARG A 1 104 ? 29.492 5.101 -27.478 1.00 45.41 104 ARG A CA 1
ATOM 820 C C . ARG A 1 104 ? 28.426 4.693 -28.482 1.00 45.41 104 ARG A C 1
ATOM 822 O O . ARG A 1 104 ? 27.394 4.141 -28.127 1.00 45.41 104 ARG A O 1
ATOM 829 N N . GLU A 1 105 ? 28.694 5.056 -29.732 1.00 47.59 105 GLU A N 1
ATOM 830 C CA . GLU A 1 105 ? 27.853 4.865 -30.909 1.00 47.59 105 GLU A CA 1
ATOM 831 C C . GLU A 1 105 ? 27.154 3.501 -30.932 1.00 47.59 105 GLU A C 1
ATOM 833 O O . GLU A 1 105 ? 27.787 2.456 -30.781 1.00 47.59 105 GLU A O 1
ATOM 838 N N . LEU A 1 106 ? 25.849 3.529 -31.210 1.00 50.84 106 LEU A N 1
ATOM 839 C CA . LEU A 1 106 ? 25.036 2.372 -31.572 1.00 50.84 106 LEU A CA 1
ATOM 840 C C . LEU A 1 106 ? 25.608 1.695 -32.831 1.00 50.84 106 LEU A C 1
ATOM 842 O O . LEU A 1 106 ? 25.236 1.992 -33.966 1.00 50.84 106 LEU A O 1
ATOM 846 N N . ARG A 1 107 ? 26.532 0.763 -32.625 1.00 44.47 107 ARG A N 1
ATOM 847 C CA . ARG A 1 107 ? 26.973 -0.266 -33.573 1.00 44.47 107 ARG A CA 1
ATOM 848 C C . ARG A 1 107 ? 27.449 -1.404 -32.663 1.00 44.47 107 ARG A C 1
ATOM 850 O O . ARG A 1 107 ? 28.232 -1.150 -31.763 1.00 44.47 107 ARG A O 1
ATOM 857 N N . VAL A 1 108 ? 26.968 -2.644 -32.725 1.00 51.12 108 VAL A N 1
ATOM 858 C CA . VAL A 1 108 ? 27.182 -3.677 -33.752 1.00 51.12 108 VAL A CA 1
ATOM 859 C C . VAL A 1 108 ? 26.342 -4.912 -33.317 1.00 51.12 108 VAL A C 1
ATOM 861 O O . VAL A 1 108 ? 26.191 -5.129 -32.114 1.00 51.12 108 VAL A O 1
ATOM 864 N N . PRO A 1 109 ? 25.810 -5.739 -34.241 1.00 47.84 109 PRO A N 1
ATOM 865 C CA . PRO A 1 109 ? 25.162 -7.016 -33.915 1.00 47.84 109 PRO A CA 1
ATOM 866 C C . PRO A 1 109 ? 26.185 -8.041 -33.385 1.00 47.84 109 PRO A C 1
ATOM 868 O O . PRO A 1 109 ? 27.295 -8.098 -33.903 1.00 47.84 109 PRO A O 1
ATOM 871 N N . ASN A 1 110 ? 25.796 -8.853 -32.393 1.00 52.41 110 ASN A N 1
ATOM 872 C CA . ASN A 1 110 ? 26.621 -9.760 -31.559 1.00 52.41 110 ASN A CA 1
ATOM 873 C C . ASN A 1 110 ? 27.362 -9.126 -30.365 1.00 52.41 110 ASN A C 1
ATOM 875 O O . ASN A 1 110 ? 28.582 -9.237 -30.263 1.00 52.41 110 ASN A O 1
ATOM 879 N N . MET A 1 111 ? 26.632 -8.548 -29.409 1.00 50.62 111 MET A N 1
ATOM 880 C CA . MET A 1 111 ? 27.192 -8.236 -28.090 1.00 50.62 111 MET A CA 1
ATOM 881 C C . MET A 1 111 ? 26.682 -9.241 -27.052 1.00 50.62 111 MET A C 1
ATOM 883 O O . MET A 1 111 ? 25.475 -9.381 -26.857 1.00 50.62 111 MET A O 1
ATOM 887 N N . GLU A 1 112 ? 27.608 -9.948 -26.401 1.00 53.59 112 GLU A N 1
ATOM 888 C CA . GLU A 1 112 ? 27.357 -10.560 -25.096 1.00 53.59 112 GLU A CA 1
ATOM 889 C C . GLU A 1 112 ? 27.065 -9.406 -24.125 1.00 53.59 112 GLU A C 1
ATOM 891 O O . GLU A 1 112 ? 27.901 -8.522 -23.941 1.00 53.59 112 GLU A O 1
ATOM 896 N N . LEU A 1 113 ? 25.825 -9.344 -23.628 1.00 50.75 113 LEU A N 1
ATOM 897 C CA . LEU A 1 113 ? 25.254 -8.214 -22.889 1.00 50.75 113 LEU A CA 1
ATOM 898 C C . LEU A 1 113 ? 25.995 -8.023 -21.551 1.00 50.75 113 LEU A C 1
ATOM 900 O O . LEU A 1 113 ? 25.668 -8.668 -20.558 1.00 50.75 113 LEU A O 1
ATOM 904 N N . GLY A 1 114 ? 27.034 -7.190 -21.543 1.00 53.66 114 GLY A N 1
ATOM 905 C CA . GLY A 1 114 ? 27.796 -6.885 -20.334 1.00 53.66 114 GLY A CA 1
ATOM 906 C C . GLY A 1 114 ? 27.124 -5.849 -19.436 1.00 53.66 114 GLY A C 1
ATOM 907 O O . GLY A 1 114 ? 27.239 -5.954 -18.222 1.00 53.66 114 GLY A O 1
ATOM 908 N N . GLU A 1 115 ? 26.429 -4.856 -19.999 1.00 63.69 115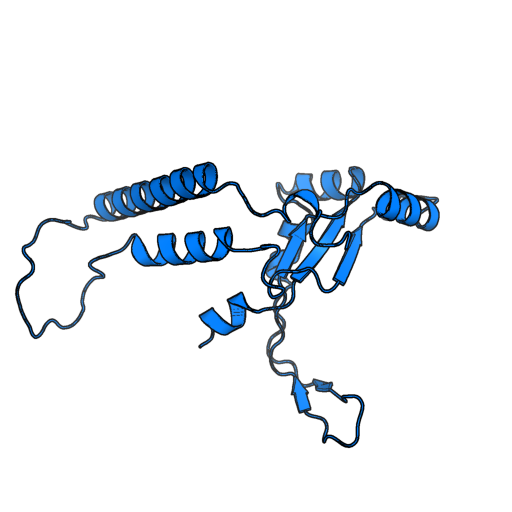 GLU A N 1
ATOM 909 C CA . GLU A 1 115 ? 25.954 -3.679 -19.253 1.00 63.69 115 GLU A CA 1
ATOM 910 C C . GLU A 1 115 ? 24.666 -3.120 -19.894 1.00 63.69 115 GLU A C 1
ATOM 912 O O . GLU A 1 115 ? 24.532 -3.121 -21.122 1.00 63.69 115 GLU A O 1
ATOM 917 N N . ASP A 1 116 ? 23.691 -2.704 -19.072 1.00 67.31 116 ASP A N 1
ATOM 918 C CA . ASP A 1 116 ? 22.377 -2.210 -19.521 1.00 67.31 116 ASP A CA 1
ATOM 919 C C . ASP A 1 116 ? 22.523 -0.808 -20.147 1.00 67.31 116 ASP A C 1
ATOM 921 O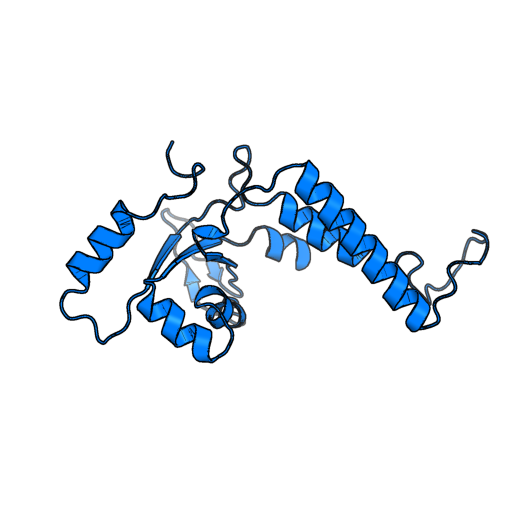 O . ASP A 1 116 ? 22.894 0.135 -19.447 1.00 67.31 116 ASP A O 1
ATOM 925 N N . PRO A 1 117 ? 22.223 -0.615 -21.446 1.00 69.81 117 PRO A N 1
ATOM 926 C CA . PRO A 1 117 ? 22.342 0.692 -22.097 1.00 69.81 117 PRO A CA 1
ATOM 927 C C . PRO A 1 117 ? 21.323 1.727 -21.583 1.00 69.81 117 PRO A C 1
ATOM 929 O O . PRO A 1 117 ? 21.380 2.895 -21.975 1.00 69.81 117 PRO A O 1
ATOM 932 N N . THR A 1 118 ? 20.370 1.319 -20.740 1.00 78.25 118 THR A N 1
ATOM 933 C CA . THR A 1 118 ? 19.246 2.128 -20.259 1.00 78.25 118 THR A CA 1
ATOM 934 C C . THR A 1 118 ? 18.977 1.931 -18.755 1.00 78.25 118 THR A C 1
ATOM 936 O O . THR A 1 118 ? 17.883 1.506 -18.386 1.00 78.25 118 THR A O 1
ATOM 939 N N . PRO A 1 119 ? 19.906 2.320 -17.855 1.00 75.62 119 PRO A N 1
ATOM 940 C CA . PRO A 1 119 ? 19.744 2.160 -16.396 1.00 75.62 119 PRO A CA 1
ATOM 941 C C . PRO A 1 119 ? 18.487 2.825 -15.828 1.00 75.62 119 PRO A C 1
ATOM 943 O O . PRO A 1 119 ? 17.937 2.407 -14.812 1.00 75.62 119 PRO A O 1
ATOM 946 N N . TRP A 1 120 ? 18.027 3.892 -16.480 1.00 84.62 120 TRP A N 1
ATOM 947 C CA . TRP A 1 120 ? 16.838 4.631 -16.077 1.00 84.62 120 TRP A CA 1
ATOM 948 C C . TRP A 1 120 ? 15.538 3.883 -16.380 1.00 84.62 120 TRP A C 1
ATOM 950 O O . TRP A 1 120 ? 14.522 4.172 -15.750 1.00 84.62 120 TRP A O 1
ATOM 960 N N . PHE A 1 121 ? 15.538 2.948 -17.336 1.00 86.75 121 PHE A N 1
ATOM 961 C CA . PHE A 1 121 ? 14.307 2.384 -17.883 1.00 86.75 121 PHE A CA 1
ATOM 962 C C . PHE A 1 121 ? 13.561 1.518 -16.870 1.00 86.75 121 PHE A C 1
ATOM 964 O O . PHE A 1 121 ? 12.345 1.646 -16.757 1.00 86.75 121 PHE A O 1
ATOM 971 N N . SER A 1 122 ? 14.264 0.696 -16.086 1.00 83.56 122 SER A N 1
ATOM 972 C CA . SER A 1 122 ? 13.637 -0.110 -15.031 1.00 83.56 122 SER A CA 1
ATOM 973 C C . SER A 1 122 ? 13.006 0.767 -13.947 1.00 83.56 122 SER A C 1
ATOM 975 O O . SER A 1 122 ? 11.854 0.560 -13.572 1.00 83.56 122 SER A O 1
ATOM 977 N N . SER A 1 123 ? 13.726 1.800 -13.500 1.00 85.81 123 SER A N 1
ATOM 978 C CA . SER A 1 123 ? 13.237 2.757 -12.502 1.00 85.81 123 SER A CA 1
ATOM 979 C C . SER A 1 123 ? 12.040 3.552 -13.022 1.00 85.81 123 SER A C 1
ATOM 981 O O . SER A 1 123 ? 11.047 3.714 -12.315 1.00 85.81 123 SER A O 1
ATOM 983 N N . TYR A 1 124 ? 12.101 4.013 -14.273 1.00 90.69 124 TYR A N 1
ATOM 984 C CA . TYR A 1 124 ? 10.987 4.684 -14.934 1.00 90.69 124 TYR A CA 1
ATOM 985 C C . TYR A 1 124 ? 9.772 3.765 -15.053 1.00 90.69 124 TYR A C 1
ATOM 987 O O . TYR A 1 124 ? 8.674 4.173 -14.692 1.00 90.69 124 TYR A O 1
ATOM 995 N N . GLN A 1 125 ? 9.961 2.527 -15.516 1.00 88.38 125 GLN A N 1
ATOM 996 C CA . GLN A 1 125 ? 8.881 1.563 -15.699 1.00 88.38 125 GLN A CA 1
ATOM 997 C C . GLN A 1 125 ? 8.143 1.300 -14.380 1.00 88.38 125 GLN A C 1
ATOM 999 O O . GLN A 1 125 ? 6.913 1.359 -14.346 1.00 88.38 125 GLN A O 1
ATOM 1004 N N . ASP A 1 126 ? 8.879 1.080 -13.291 1.00 85.88 126 ASP A N 1
ATOM 1005 C CA . ASP A 1 126 ? 8.294 0.854 -11.968 1.00 85.88 126 ASP A CA 1
ATOM 1006 C C . ASP A 1 126 ? 7.496 2.057 -11.463 1.00 85.88 126 ASP A C 1
ATOM 1008 O O . ASP A 1 126 ? 6.430 1.890 -10.868 1.00 85.88 126 ASP A O 1
ATOM 1012 N N . GLN A 1 127 ? 7.991 3.272 -11.698 1.00 89.81 127 GLN A N 1
ATOM 1013 C CA . GLN A 1 127 ? 7.301 4.492 -11.279 1.00 89.81 127 GLN A CA 1
ATOM 1014 C C . GLN A 1 127 ? 6.111 4.821 -12.182 1.00 89.81 127 GLN A C 1
ATOM 1016 O O . GLN A 1 127 ? 5.083 5.274 -11.689 1.00 89.81 127 GLN A O 1
ATOM 1021 N N . PHE A 1 128 ? 6.204 4.522 -13.476 1.00 89.88 128 PHE A N 1
ATOM 1022 C CA . PHE A 1 128 ? 5.112 4.680 -14.429 1.00 89.88 128 PHE A CA 1
ATOM 1023 C C . PHE A 1 128 ? 3.929 3.771 -14.081 1.00 89.88 128 PHE A C 1
ATOM 1025 O O . PHE A 1 128 ? 2.797 4.230 -14.015 1.00 89.88 128 PHE A O 1
ATOM 1032 N N . PHE A 1 129 ? 4.159 2.492 -13.772 1.00 86.00 129 PHE A N 1
ATOM 1033 C CA . PHE A 1 129 ? 3.052 1.626 -13.351 1.00 86.00 129 PHE A CA 1
ATOM 1034 C C . PHE A 1 129 ? 2.423 2.071 -12.026 1.00 86.00 129 PHE A C 1
ATOM 1036 O O . PHE A 1 129 ? 1.221 1.913 -11.839 1.00 86.00 129 PHE A O 1
ATOM 1043 N N . ARG A 1 130 ? 3.202 2.670 -11.116 1.00 84.25 130 ARG A N 1
ATOM 1044 C CA . ARG A 1 130 ? 2.664 3.232 -9.866 1.00 84.25 130 ARG A CA 1
ATOM 1045 C C . ARG A 1 130 ? 1.767 4.442 -10.099 1.00 84.25 130 ARG A C 1
ATOM 1047 O O . ARG A 1 130 ? 0.834 4.625 -9.326 1.00 84.25 130 ARG A O 1
ATOM 1054 N N . THR A 1 131 ? 2.030 5.255 -11.121 1.00 87.25 131 THR A N 1
ATOM 1055 C CA . THR A 1 131 ? 1.221 6.452 -11.406 1.00 87.25 131 THR A CA 1
ATOM 1056 C C . THR A 1 131 ? -0.111 6.119 -12.077 1.00 87.25 131 THR A C 1
ATOM 1058 O O . THR A 1 131 ? -1.032 6.931 -12.037 1.00 87.25 131 THR A O 1
ATOM 1061 N N . LEU A 1 132 ? -0.234 4.925 -12.663 1.00 86.50 132 LEU A N 1
ATOM 1062 C CA . LEU A 1 132 ? -1.492 4.420 -13.220 1.00 86.50 132 LEU A CA 1
ATOM 1063 C C . LEU A 1 132 ? -2.457 3.890 -12.152 1.00 86.50 132 LEU A C 1
ATOM 1065 O O . LEU A 1 132 ? -3.647 3.768 -12.430 1.00 86.50 132 LEU A O 1
ATOM 1069 N N . ALA A 1 133 ? -1.961 3.612 -10.944 1.00 88.12 133 ALA A N 1
ATOM 1070 C CA . ALA A 1 133 ? -2.758 3.017 -9.885 1.00 88.12 133 ALA A CA 1
ATOM 1071 C C . ALA A 1 133 ? -3.955 3.891 -9.483 1.00 88.12 133 ALA A C 1
ATOM 1073 O O . ALA A 1 133 ? -3.913 5.120 -9.549 1.00 88.12 133 ALA A O 1
ATOM 1074 N N . PHE A 1 134 ? -5.005 3.223 -8.999 1.00 88.94 134 PHE A N 1
ATOM 1075 C CA . PHE A 1 134 ? -6.237 3.848 -8.505 1.00 88.94 134 PHE A CA 1
ATOM 1076 C C . PHE A 1 134 ? -6.966 4.696 -9.553 1.00 88.94 134 PHE A C 1
ATOM 1078 O O . PHE A 1 134 ? -7.586 5.699 -9.211 1.00 88.94 134 PHE A O 1
ATOM 1085 N N . SER A 1 135 ? -6.911 4.298 -10.825 1.00 86.25 135 SER A N 1
ATOM 1086 C CA . SER A 1 135 ? -7.736 4.921 -11.857 1.00 86.25 135 SER A CA 1
ATOM 1087 C C . SER A 1 135 ? -9.213 4.539 -11.707 1.00 86.25 135 SER A C 1
ATOM 1089 O O . SER A 1 135 ? -9.550 3.438 -11.276 1.00 86.25 135 SER A O 1
ATOM 1091 N N . GLU A 1 136 ? -10.118 5.435 -12.100 1.00 82.00 136 GLU A N 1
ATOM 1092 C CA . GLU A 1 136 ? -11.568 5.179 -12.102 1.00 82.00 136 GLU A CA 1
ATOM 1093 C C . GLU A 1 136 ? -11.990 4.169 -13.183 1.00 82.00 136 GLU A C 1
ATOM 1095 O O . GLU A 1 136 ? -13.045 3.544 -13.089 1.00 82.00 136 GLU A O 1
ATOM 1100 N N . HIS A 1 137 ? -11.171 3.986 -14.222 1.00 83.94 137 HIS A N 1
ATOM 1101 C CA . HIS A 1 137 ? -11.507 3.158 -15.384 1.00 83.94 137 HIS A CA 1
ATOM 1102 C C . HI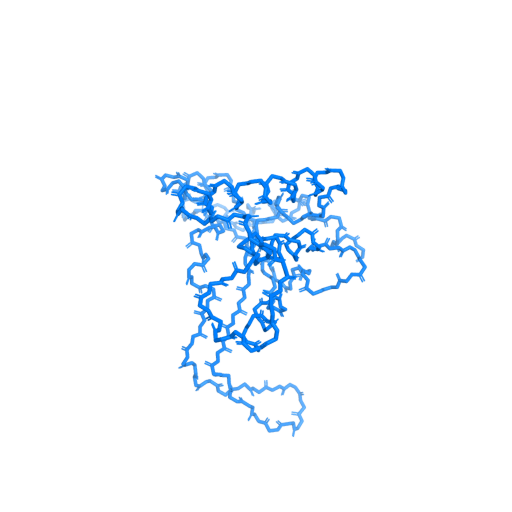S A 1 137 ? -10.993 1.710 -15.299 1.00 83.94 137 HIS A C 1
ATOM 1104 O O . HIS A 1 137 ? -11.248 0.918 -16.208 1.00 83.94 137 HIS A O 1
ATOM 1110 N N . GLU A 1 138 ? -10.304 1.341 -14.217 1.00 83.38 138 GLU A N 1
ATOM 1111 C CA . GLU A 1 138 ? -9.872 -0.031 -13.937 1.00 83.38 138 GLU A CA 1
ATOM 1112 C C . GLU A 1 138 ? -9.969 -0.355 -12.445 1.00 83.38 138 GLU A C 1
ATOM 1114 O O . GLU A 1 138 ? -9.759 0.505 -11.604 1.00 83.38 138 GLU A O 1
ATOM 1119 N N . SER A 1 139 ? -10.261 -1.611 -12.099 1.00 81.69 139 SER A N 1
ATOM 1120 C CA . SER A 1 139 ? -10.503 -2.018 -10.706 1.00 81.69 139 SER A CA 1
ATOM 1121 C C . SER A 1 139 ? -9.368 -2.834 -10.079 1.00 81.69 139 SER A C 1
ATOM 1123 O O . SER A 1 139 ? -9.550 -3.419 -9.013 1.00 81.69 139 SER A O 1
ATOM 1125 N N . PHE A 1 140 ? -8.210 -2.948 -10.739 1.00 85.06 140 PHE A N 1
ATOM 1126 C CA . PHE A 1 140 ? -7.102 -3.788 -10.259 1.00 85.06 140 PHE A CA 1
ATOM 1127 C C . PHE A 1 140 ? -6.472 -3.269 -8.965 1.00 85.06 140 PHE A C 1
ATOM 1129 O O . PHE A 1 140 ? -6.040 -4.057 -8.122 1.00 85.06 140 PHE A O 1
ATOM 1136 N N . ASP A 1 141 ? -6.449 -1.948 -8.806 1.00 89.94 141 ASP A N 1
ATOM 1137 C CA . ASP A 1 141 ? -5.901 -1.268 -7.636 1.00 89.94 141 ASP A CA 1
ATOM 1138 C C . ASP A 1 141 ? -6.976 -0.813 -6.649 1.00 89.94 141 ASP A C 1
ATOM 1140 O O . ASP A 1 141 ? -6.661 -0.244 -5.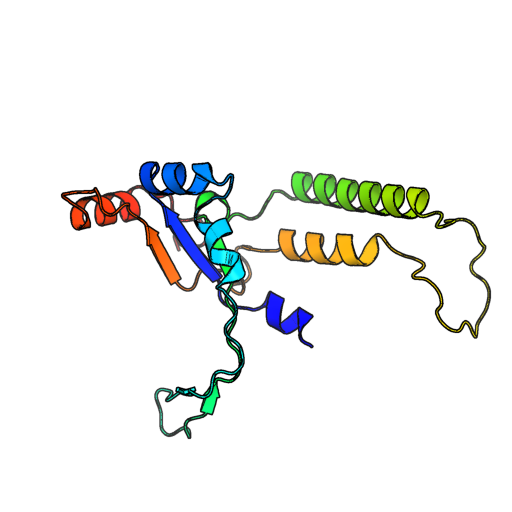606 1.00 89.94 141 ASP A O 1
ATOM 1144 N N . HIS A 1 142 ? -8.253 -1.081 -6.929 1.00 90.50 142 HIS A N 1
ATOM 1145 C CA . HIS A 1 142 ? -9.321 -0.725 -6.002 1.00 90.50 142 HIS A CA 1
ATOM 1146 C C . HIS A 1 142 ? -9.217 -1.576 -4.728 1.00 90.50 142 HIS A C 1
ATOM 1148 O O . HIS A 1 142 ? -9.060 -2.800 -4.812 1.00 90.50 142 HIS A O 1
ATOM 1154 N N . PRO A 1 143 ? -9.295 -0.965 -3.532 1.00 92.44 143 PRO A N 1
ATOM 1155 C CA . PRO A 1 143 ? -9.225 -1.711 -2.286 1.00 92.44 143 PRO A CA 1
ATOM 1156 C C . PRO A 1 143 ? -10.343 -2.748 -2.180 1.00 92.44 143 PRO A C 1
ATOM 1158 O O . PRO A 1 143 ? -11.524 -2.414 -2.203 1.00 92.44 143 PRO A O 1
ATOM 1161 N N . VAL A 1 144 ? -9.970 -4.013 -1.986 1.00 92.25 144 VAL A N 1
ATOM 1162 C CA . VAL A 1 144 ? -10.924 -5.117 -1.775 1.00 92.25 144 VAL A CA 1
ATOM 1163 C C . VAL A 1 144 ? -11.238 -5.342 -0.294 1.00 92.25 144 VAL A C 1
ATOM 1165 O O . VAL A 1 144 ? -12.136 -6.109 0.051 1.00 92.25 144 VAL A O 1
ATOM 1168 N N . ALA A 1 145 ? -10.484 -4.695 0.597 1.00 93.06 145 ALA A N 1
ATOM 1169 C CA . ALA A 1 145 ? -10.679 -4.735 2.039 1.00 93.06 145 ALA A CA 1
ATOM 1170 C C . ALA A 1 145 ? 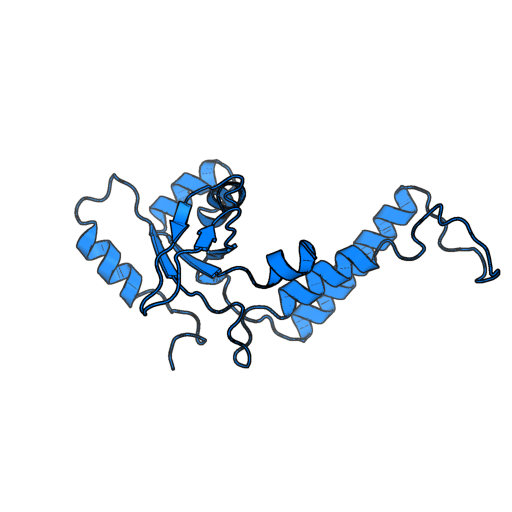-10.219 -3.427 2.696 1.00 93.06 145 ALA A C 1
ATOM 1172 O O . ALA A 1 145 ? -9.378 -2.704 2.159 1.00 93.06 145 ALA A O 1
ATOM 1173 N N . CYS A 1 146 ? -10.741 -3.160 3.894 1.00 92.25 146 CYS A N 1
ATOM 1174 C CA . CYS A 1 146 ? -10.370 -2.017 4.722 1.00 92.25 146 CYS A CA 1
ATOM 1175 C C . CYS A 1 146 ? -9.970 -2.485 6.126 1.00 92.25 146 CYS A C 1
ATOM 1177 O O . CYS A 1 146 ? -10.687 -3.258 6.761 1.00 92.25 146 CYS A O 1
ATOM 1179 N N . MET A 1 147 ? -8.846 -1.981 6.625 1.00 93.62 147 MET A N 1
ATOM 1180 C CA . MET A 1 147 ? -8.354 -2.197 7.978 1.00 93.62 147 MET A CA 1
ATOM 1181 C C . MET A 1 147 ? -8.506 -0.908 8.784 1.00 93.62 147 MET A C 1
ATOM 1183 O O . MET A 1 147 ? -7.921 0.117 8.443 1.00 93.62 147 MET A O 1
ATOM 1187 N N . LEU A 1 148 ? -9.286 -0.970 9.862 1.00 93.69 148 LEU A N 1
ATOM 1188 C CA . LEU A 1 148 ? -9.417 0.126 10.819 1.00 93.69 148 LEU A CA 1
ATOM 1189 C C . LEU A 1 148 ? -8.458 -0.107 11.987 1.00 93.69 148 LEU A C 1
ATOM 1191 O O . LEU A 1 148 ? -8.452 -1.194 12.569 1.00 93.69 148 LEU A O 1
ATOM 1195 N N . VAL A 1 149 ? -7.673 0.906 12.349 1.00 94.50 149 VAL A N 1
ATOM 1196 C CA . VAL A 1 149 ? -6.596 0.763 13.337 1.00 94.50 149 VAL A CA 1
ATOM 1197 C C . VAL A 1 149 ? -6.773 1.753 14.480 1.00 94.50 149 VAL A C 1
ATOM 1199 O O . VAL A 1 149 ? -6.846 2.964 14.268 1.00 94.50 149 VAL A O 1
ATOM 1202 N N . LEU A 1 150 ? -6.790 1.219 15.702 1.00 95.06 150 LEU A N 1
ATOM 1203 C CA . LEU A 1 150 ? -6.854 1.969 16.954 1.00 95.06 150 LEU A CA 1
ATOM 1204 C C . LEU A 1 150 ? -5.787 1.474 17.932 1.00 95.06 150 LEU A C 1
ATOM 1206 O O . LEU A 1 150 ? -5.476 0.279 17.943 1.00 95.06 150 LEU A O 1
ATOM 1210 N N . PRO A 1 151 ? -5.257 2.349 18.804 1.00 93.88 151 PRO A N 1
ATOM 1211 C CA . PRO A 1 151 ? -4.427 1.897 19.903 1.00 93.88 151 PRO A CA 1
ATOM 1212 C C . PRO A 1 151 ? -5.267 1.169 20.957 1.00 93.88 151 PRO A C 1
ATOM 1214 O O . PRO A 1 151 ? -6.431 1.489 21.200 1.00 93.88 151 PRO A O 1
ATOM 1217 N N . SER A 1 152 ? -4.645 0.223 21.659 1.00 91.69 152 SER A N 1
ATOM 1218 C CA . SER A 1 152 ? -5.299 -0.558 22.718 1.00 91.69 152 SER A CA 1
ATOM 1219 C C . SER A 1 152 ? -5.701 0.265 23.948 1.00 91.69 152 SER A C 1
ATOM 1221 O O . SER A 1 152 ? -6.374 -0.248 24.834 1.00 91.69 152 SER A O 1
ATOM 1223 N N . THR A 1 153 ? -5.269 1.523 24.036 1.00 91.25 153 THR A N 1
ATOM 1224 C CA . THR A 1 153 ? -5.579 2.448 25.135 1.00 91.25 153 THR A CA 1
ATOM 1225 C C . THR A 1 153 ? -6.936 3.143 24.977 1.00 91.25 153 THR A C 1
ATOM 1227 O O . THR A 1 153 ? -7.318 3.923 25.845 1.00 91.25 153 THR A O 1
ATOM 1230 N N . VAL A 1 154 ? -7.653 2.915 23.871 1.00 93.06 154 VAL A N 1
ATOM 1231 C CA . VAL A 1 154 ? -8.962 3.531 23.608 1.00 93.06 154 VAL A CA 1
ATOM 1232 C C . VAL A 1 154 ? -10.061 2.795 24.375 1.00 93.06 154 VAL A C 1
ATOM 1234 O O . VAL A 1 154 ? -10.271 1.603 24.172 1.00 93.06 154 VAL A O 1
ATOM 1237 N N . ASN A 1 155 ? -10.808 3.521 25.213 1.00 87.88 155 ASN A N 1
ATOM 1238 C CA . ASN A 1 155 ? -11.896 2.947 26.016 1.00 87.88 155 ASN A CA 1
ATOM 1239 C C . ASN A 1 155 ? -13.145 2.589 25.187 1.00 87.88 155 ASN A C 1
ATOM 1241 O O . ASN A 1 155 ? -13.758 1.552 25.419 1.00 87.88 155 ASN A O 1
ATOM 1245 N N . GLU A 1 156 ? -13.525 3.418 24.211 1.00 91.31 156 GLU A N 1
ATOM 1246 C CA . GLU A 1 156 ? -14.752 3.247 23.414 1.00 91.31 156 GLU A CA 1
ATOM 1247 C C . GLU A 1 156 ? -14.453 2.822 21.968 1.00 91.31 156 GLU A C 1
ATOM 1249 O O . GLU A 1 156 ? -14.909 3.442 21.008 1.00 91.31 156 GLU A O 1
ATOM 1254 N N . ALA A 1 157 ? -13.679 1.745 21.798 1.00 89.56 157 ALA A N 1
ATOM 1255 C CA . ALA A 1 157 ? -13.152 1.327 20.494 1.00 89.56 157 ALA A CA 1
ATOM 1256 C C . ALA A 1 157 ? -14.225 1.214 19.393 1.00 89.56 157 ALA A C 1
ATOM 1258 O O . ALA A 1 157 ? -14.023 1.703 18.287 1.00 89.56 157 ALA A O 1
ATOM 1259 N N . VAL A 1 158 ? -15.390 0.628 19.695 1.00 90.81 158 VAL A N 1
ATOM 1260 C CA . VAL A 1 158 ? -16.481 0.458 18.715 1.00 90.81 158 VAL A CA 1
ATOM 1261 C C . VAL A 1 158 ? -17.023 1.801 18.227 1.00 90.81 158 VAL A C 1
ATOM 1263 O O . VAL A 1 158 ? -17.224 1.981 17.028 1.00 90.81 158 VAL A O 1
ATOM 1266 N N . HIS A 1 159 ? -17.246 2.752 19.137 1.00 90.44 159 HIS A N 1
ATOM 1267 C CA . HIS A 1 159 ? -17.739 4.076 18.771 1.00 90.44 159 HIS A CA 1
ATOM 1268 C C . HIS A 1 159 ? -16.711 4.817 17.911 1.00 90.44 159 HIS A C 1
ATOM 1270 O O . HIS A 1 159 ? -17.067 5.353 16.862 1.00 90.44 159 HIS A O 1
ATOM 1276 N N . THR A 1 160 ? -15.432 4.762 18.295 1.00 89.94 160 THR A N 1
ATOM 1277 C CA . THR A 1 160 ? -14.343 5.377 17.528 1.00 89.94 160 THR A CA 1
ATOM 1278 C C . THR A 1 160 ? -14.190 4.746 16.142 1.00 89.94 160 THR A C 1
ATOM 1280 O O . THR A 1 160 ? -14.012 5.461 15.159 1.00 89.94 160 THR A O 1
ATOM 1283 N N . PHE A 1 161 ? -14.326 3.423 16.013 1.00 91.06 161 PHE A N 1
ATOM 1284 C CA . PHE A 1 161 ? -14.320 2.765 14.703 1.00 91.06 161 PHE A CA 1
ATOM 1285 C C . PHE A 1 161 ? -15.470 3.246 13.814 1.00 91.06 161 PHE A C 1
ATOM 1287 O O . PHE A 1 161 ? -15.254 3.552 12.642 1.00 91.06 161 PHE A O 1
ATOM 1294 N N . LEU A 1 162 ? -16.682 3.358 14.366 1.00 89.19 162 LEU A N 1
ATOM 1295 C CA . LEU A 1 162 ? -17.841 3.857 13.625 1.00 89.19 162 LEU A CA 1
ATOM 1296 C C . LEU A 1 162 ? -17.677 5.324 13.223 1.00 89.19 162 LEU A C 1
ATOM 1298 O O . LEU A 1 162 ? -18.059 5.688 12.110 1.00 89.19 162 LEU A O 1
ATOM 1302 N N . SER A 1 163 ? -17.116 6.163 14.099 1.00 88.06 163 SER A N 1
ATOM 1303 C CA . SER A 1 163 ? -16.850 7.560 13.763 1.00 88.06 163 SER A CA 1
ATOM 1304 C C . SER A 1 163 ? -15.801 7.662 12.666 1.00 88.06 163 SER A C 1
ATOM 1306 O O . SER A 1 163 ? -16.046 8.363 11.695 1.00 88.06 163 SER A O 1
ATOM 1308 N N . MET A 1 164 ? -14.698 6.912 12.768 1.00 86.31 164 MET A N 1
ATOM 1309 C CA . MET A 1 164 ? -13.639 6.896 11.755 1.00 86.31 164 MET A CA 1
ATOM 1310 C C . MET A 1 164 ? -14.158 6.433 10.399 1.00 86.31 164 MET A C 1
ATOM 1312 O O . MET A 1 164 ? -13.888 7.078 9.392 1.00 86.31 164 MET A O 1
ATOM 1316 N N . PHE A 1 165 ? -14.941 5.354 10.362 1.00 81.56 165 PHE A N 1
ATOM 1317 C CA . PHE A 1 165 ? -15.497 4.851 9.109 1.00 81.56 165 PHE A CA 1
ATOM 1318 C C . PHE A 1 165 ? -16.415 5.878 8.425 1.00 81.56 165 PHE A C 1
ATOM 1320 O O . PHE A 1 165 ? -16.412 5.987 7.207 1.00 81.56 165 PHE A O 1
ATOM 1327 N N . ARG A 1 166 ? -17.175 6.660 9.204 1.00 80.56 166 ARG A N 1
ATOM 1328 C CA . ARG A 1 166 ? -18.089 7.690 8.680 1.00 80.56 166 ARG A CA 1
ATOM 1329 C C . ARG A 1 166 ? -17.406 9.017 8.352 1.00 80.56 166 ARG A C 1
ATOM 1331 O O . ARG A 1 166 ? -17.892 9.739 7.491 1.00 80.56 166 ARG A O 1
ATOM 1338 N N . SER A 1 167 ? -16.356 9.376 9.089 1.00 71.62 167 SER A N 1
ATOM 1339 C CA . SER A 1 167 ? -15.649 10.652 8.939 1.00 71.62 167 SER A CA 1
ATOM 1340 C C . SER A 1 167 ? -14.552 10.601 7.888 1.00 71.62 167 SER A C 1
ATOM 1342 O O . SER A 1 167 ? -14.122 11.647 7.412 1.00 71.62 167 SER A O 1
ATOM 1344 N N . THR A 1 168 ? -14.048 9.408 7.574 1.00 63.94 168 THR A N 1
ATOM 1345 C CA . THR A 1 168 ? -13.040 9.259 6.531 1.00 63.94 168 THR A CA 1
ATOM 1346 C C . THR A 1 168 ? -13.716 9.532 5.201 1.00 63.94 168 THR A C 1
ATOM 1348 O O . THR A 1 168 ? -14.670 8.846 4.839 1.00 63.94 168 THR A O 1
ATOM 1351 N N . SER A 1 169 ? -13.225 10.535 4.475 1.00 62.78 169 SER A N 1
ATOM 1352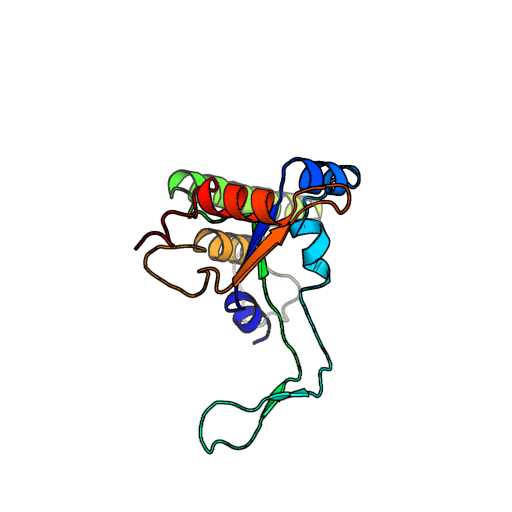 C CA . SER A 1 169 ? -13.503 10.665 3.052 1.00 62.78 169 SER A CA 1
ATOM 1353 C C . SER A 1 169 ? -12.913 9.434 2.381 1.00 62.78 169 SER A C 1
ATOM 1355 O O . SER A 1 169 ? -11.713 9.376 2.106 1.00 62.78 169 SER A O 1
ATOM 1357 N N . VAL A 1 170 ? -13.735 8.401 2.221 1.00 66.19 170 VAL A N 1
ATOM 1358 C CA . VAL A 1 170 ? -13.378 7.249 1.408 1.00 66.19 170 VAL A CA 1
ATOM 1359 C C . VAL A 1 170 ? -13.009 7.800 0.024 1.00 66.19 170 VAL A C 1
ATOM 1361 O O . VAL A 1 170 ? -13.714 8.709 -0.439 1.00 66.19 170 VAL A O 1
ATOM 1364 N N . PRO A 1 171 ? -11.905 7.339 -0.598 1.00 69.12 171 PRO A N 1
ATOM 1365 C CA . PRO A 1 171 ? -11.513 7.788 -1.929 1.00 69.12 171 PRO A CA 1
ATOM 1366 C C . PRO A 1 171 ? -12.720 7.845 -2.866 1.00 69.12 171 PRO A C 1
ATOM 1368 O O . PRO A 1 171 ? -13.578 6.962 -2.799 1.00 69.12 171 PRO A O 1
ATOM 1371 N N . SER A 1 172 ? -12.796 8.871 -3.721 1.00 66.69 172 SER A N 1
ATOM 1372 C CA . SER A 1 172 ? -13.925 9.074 -4.650 1.00 66.69 172 SER A CA 1
ATOM 1373 C C . SER A 1 172 ? -14.273 7.804 -5.430 1.00 66.69 172 SER A C 1
ATOM 1375 O O . SER A 1 172 ? -15.447 7.522 -5.629 1.00 66.69 172 SER A O 1
ATOM 1377 N N . LEU A 1 173 ? -13.253 6.995 -5.724 1.00 65.44 173 LEU A N 1
ATOM 1378 C CA . LEU A 1 173 ? -13.306 5.663 -6.329 1.00 65.44 173 LEU A CA 1
ATOM 1379 C C . LEU A 1 173 ? -14.276 4.653 -5.685 1.00 65.44 173 LEU A C 1
ATOM 1381 O O . LEU A 1 173 ? -14.589 3.650 -6.313 1.00 65.44 173 LEU A O 1
ATOM 1385 N N . ILE A 1 174 ? -14.711 4.858 -4.438 1.00 62.97 174 ILE A N 1
ATOM 1386 C CA . ILE A 1 174 ? -15.542 3.903 -3.676 1.00 62.97 174 ILE A CA 1
ATOM 1387 C C . ILE A 1 174 ? -16.964 4.457 -3.425 1.00 62.97 174 ILE A C 1
ATOM 1389 O O . ILE A 1 174 ? -17.790 3.776 -2.825 1.00 62.97 174 ILE A O 1
ATOM 1393 N N . ASN A 1 175 ? -17.272 5.688 -3.854 1.00 58.38 175 ASN A N 1
ATOM 1394 C CA . ASN A 1 175 ? -18.550 6.350 -3.548 1.00 58.38 175 ASN A CA 1
ATOM 1395 C C . ASN A 1 175 ? -19.675 6.116 -4.581 1.00 58.38 175 ASN A C 1
ATOM 1397 O O . ASN A 1 175 ? -20.740 6.717 -4.419 1.00 58.38 175 ASN A O 1
ATOM 1401 N N . ASP A 1 176 ? -19.466 5.252 -5.581 1.00 49.28 176 ASP A N 1
ATOM 1402 C CA . ASP A 1 176 ? -20.461 4.886 -6.609 1.00 49.28 176 ASP A CA 1
ATOM 1403 C C . ASP A 1 176 ? -21.237 3.590 -6.298 1.00 49.28 176 ASP A C 1
ATOM 1405 O O . ASP A 1 176 ? -20.624 2.602 -5.825 1.00 49.28 176 ASP A O 1
#

pLDDT: mean 83.1, std 13.41, range [44.47, 95.31]

InterPro domains:
  IPR024420 TRAPP III complex, Trs85 [PF12739] (4-169)
  IPR024420 TRAPP III complex, Trs85 [PTHR12975] (2-172)

Sequence (176 aa):
RTYIQGLFTPVVMVISSPEAEAICLKNNLTFAELLRPFCTLSNLNVPIRTAGDHPPYRLQDFQWRIFNSTTIEQPSPEVVDDHLAKVITNATEHAQEEGWSTGRELRVPNMELGEDPTPWFSSYQDQFFRTLAFSEHESFDHPVACMLVLPSTVNEAVHTFLSMFRSTSVPSLIND

Foldseek 3Di:
DVVVVQLLAAEEEEQEDPVQQVVQCVVVDGPQRVCQVVQKDAQFFDFDDDPDPDGTDGDGIHGHHYDYQVGQDQDDPVVLVVVLVVLQVVQVVVCVVVVNDLDDDPDDPDDPCPDDNRSSPVSSVVSVSVNPANDLVDCSRPHPYYHYYDDPPDPCVVVVSVCSVVVDPRPPSVPD

Secondary structure (DSSP, 8-state):
-HHHHHHTPPEEEEEE-HHHHHHHHTTT--HHHHHGGGSEE-S--EEEPPSSSPPPEEE--EE-EEEEGGG-SPPPHHHHHHHHHHHHHHHHHHHHHTT----S----S-----S-S-HHHHHHHHHHHHHTTT-TT--SSSEEEEEEE--TT-TTHHHHHHHHHHHS---GGG--